Protein AF-A0A3D5ZQ22-F1 (afdb_monomer)

Secondary structure (DSSP, 8-state):
-HHHHHHHHHHHHHHHHHHHHHHHHHHHHHHHHHHHHTTSTTHHHHHHHGGGHHHHHHHHHHHHHIIIIIS----SHHHHHHHHHHHHHHHHHHHHHHHHS--THHHHHHHHHHHHHHHHHHHHHHHHHHHHHHHHTTTTS-------------PPP--------

Nearest PDB structures (foldseek):
  6qwp-assembly1_D  TM=4.011E-01  e=4.550E+00  Escherichia phage T7

Foldseek 3Di:
DVVVVVCCVPLHPLLQVLLVVLLVVLVVVVVVQQVVLVVDPCSPVSVVCSVCSSLVSLLVSLQCCCCPPVVDDDPDPSSVCSSVSSSVVSVVVVVVCCVVDPDCVVVVVVVVVVVVVVVVVVVVVVVVVVVVVVVVVVPPDDDDDDDDPDDDDPDDDDDDDDDDD

Mean predicted aligned error: 18.22 Å

Radius of gyration: 34.06 Å; Cα contacts (8 Å, |Δi|>4): 75; chains: 1; bounding box: 99×49×47 Å

Solvent-accessible surface area (backbone atoms only — not comparable to full-atom values): 9731 Å² total; per-residue (Å²): 109,66,70,58,54,50,43,38,75,74,63,33,64,65,30,55,54,49,11,52,48,25,46,53,53,40,55,61,52,49,52,59,51,54,59,56,30,70,75,43,98,62,39,69,66,58,58,63,54,58,75,50,41,38,54,54,42,17,46,53,50,45,49,48,44,31,46,72,73,71,63,58,78,61,100,45,71,65,51,52,48,48,23,53,51,13,28,52,49,24,52,50,51,52,56,49,48,47,70,78,53,66,63,71,69,64,61,56,59,55,51,52,53,51,54,51,50,52,50,49,52,50,52,51,50,52,51,50,51,56,53,50,54,60,51,60,73,60,72,82,71,82,84,88,81,92,77,86,79,80,82,80,80,87,75,82,90,76,82,87,84,89,83,84,136

Structure (mmCIF, N/CA/C/O backbone):
data_AF-A0A3D5ZQ22-F1
#
_entry.id   AF-A0A3D5ZQ22-F1
#
loop_
_atom_site.group_PDB
_atom_site.id
_atom_site.type_symbol
_atom_site.label_atom_id
_atom_site.label_alt_id
_atom_site.label_comp_id
_atom_site.label_asym_id
_atom_site.label_entity_id
_atom_site.label_seq_id
_atom_site.pdbx_PDB_ins_code
_atom_site.Cartn_x
_atom_site.Cartn_y
_atom_site.Cartn_z
_atom_site.occupancy
_atom_site.B_iso_or_equiv
_atom_site.auth_seq_id
_atom_site.auth_comp_id
_atom_site.auth_asym_id
_atom_site.auth_atom_id
_atom_site.pdbx_PDB_model_num
ATOM 1 N N . MET A 1 1 ? 8.737 -2.652 13.441 1.00 53.75 1 MET A N 1
ATOM 2 C CA . MET A 1 1 ? 7.661 -3.384 14.145 1.00 53.75 1 MET A CA 1
ATOM 3 C C . MET A 1 1 ? 7.000 -2.486 15.178 1.00 53.75 1 MET A C 1
ATOM 5 O O . MET A 1 1 ? 5.786 -2.387 15.156 1.00 53.75 1 MET A O 1
ATOM 9 N N . GLU A 1 2 ? 7.788 -1.767 15.980 1.00 62.94 2 GLU A N 1
ATOM 10 C CA . GLU A 1 2 ? 7.324 -0.802 16.992 1.00 62.94 2 GLU A CA 1
ATOM 11 C C . GLU A 1 2 ? 6.292 0.207 16.462 1.00 62.94 2 GLU A C 1
ATOM 13 O O . GLU A 1 2 ? 5.176 0.218 16.953 1.00 62.94 2 GLU A O 1
ATOM 18 N N . GLN A 1 3 ? 6.572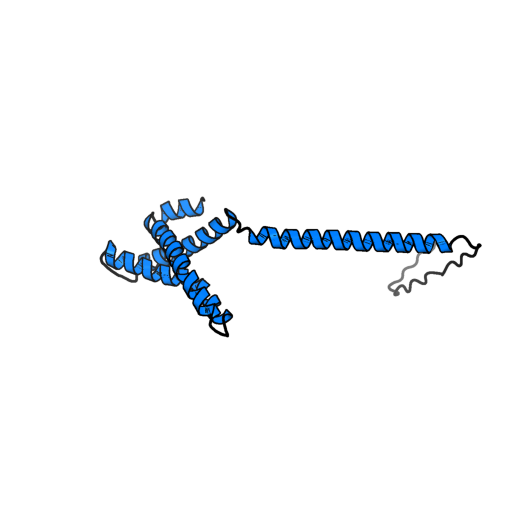 0.906 15.354 1.00 62.97 3 GLN A N 1
ATOM 19 C CA . GLN A 1 3 ? 5.618 1.847 14.732 1.00 62.97 3 GLN A CA 1
ATOM 20 C C . GLN A 1 3 ? 4.285 1.215 14.293 1.00 62.97 3 GLN A C 1
ATOM 22 O O . GLN A 1 3 ? 3.258 1.887 14.250 1.00 62.97 3 GLN A O 1
ATOM 27 N N . ILE A 1 4 ? 4.287 -0.073 13.935 1.00 61.81 4 ILE A N 1
ATOM 28 C CA . ILE A 1 4 ? 3.067 -0.791 13.536 1.00 61.81 4 ILE A CA 1
ATOM 29 C C . ILE A 1 4 ? 2.252 -1.126 14.783 1.00 61.81 4 ILE A C 1
ATOM 31 O O . ILE A 1 4 ? 1.041 -0.947 14.778 1.00 61.81 4 ILE A O 1
ATOM 35 N N . VAL A 1 5 ? 2.919 -1.589 15.844 1.00 61.81 5 VAL A N 1
ATOM 36 C CA . VAL A 1 5 ? 2.289 -1.873 17.140 1.00 61.81 5 VAL A CA 1
ATOM 37 C C . VAL A 1 5 ? 1.717 -0.590 17.736 1.00 61.81 5 VAL A C 1
ATOM 39 O O . VAL A 1 5 ? 0.556 -0.584 18.121 1.00 61.81 5 VAL A O 1
ATOM 42 N N . GLU A 1 6 ? 2.476 0.504 17.694 1.00 66.06 6 GLU A N 1
ATOM 43 C CA . GLU A 1 6 ? 2.057 1.838 18.123 1.00 66.06 6 GLU A CA 1
ATOM 44 C C . GLU A 1 6 ? 0.843 2.326 17.318 1.00 66.06 6 GLU A C 1
ATOM 46 O O . GLU A 1 6 ? -0.166 2.716 17.900 1.00 66.06 6 GLU A O 1
ATOM 51 N N . SER A 1 7 ? 0.863 2.156 15.989 1.00 58.88 7 SER A N 1
ATOM 52 C CA . SER A 1 7 ? -0.281 2.484 15.127 1.00 58.88 7 SER A CA 1
ATOM 53 C C . SER A 1 7 ? -1.528 1.641 15.430 1.00 58.88 7 SER A C 1
ATOM 55 O O . SER A 1 7 ? -2.644 2.147 15.337 1.00 58.88 7 SER A O 1
ATOM 57 N N . ILE A 1 8 ? -1.363 0.365 15.800 1.00 63.41 8 ILE A N 1
ATOM 58 C CA . ILE A 1 8 ? -2.466 -0.516 16.222 1.00 63.41 8 ILE A CA 1
ATOM 59 C C . ILE A 1 8 ? -3.068 -0.030 17.543 1.00 63.41 8 ILE A C 1
ATOM 61 O O . ILE A 1 8 ? -4.291 -0.019 17.681 1.00 63.41 8 ILE A O 1
ATOM 65 N N . THR A 1 9 ? -2.232 0.369 18.503 1.00 62.78 9 THR A N 1
ATOM 66 C CA . THR A 1 9 ? -2.677 0.876 19.810 1.00 62.78 9 THR A CA 1
ATOM 67 C C . THR A 1 9 ? -3.278 2.278 19.744 1.00 62.78 9 THR A C 1
ATOM 69 O O . THR A 1 9 ? -4.198 2.561 20.502 1.00 62.78 9 THR A O 1
ATOM 72 N N . GLU A 1 10 ? -2.801 3.138 18.843 1.00 67.25 10 GLU A N 1
ATOM 73 C CA . GLU A 1 10 ? -3.173 4.558 18.790 1.00 67.25 10 GLU A CA 1
ATOM 74 C C . GLU A 1 10 ? -4.312 4.840 17.792 1.00 67.25 10 GLU A C 1
ATOM 76 O O . GLU A 1 10 ? -5.227 5.601 18.095 1.00 67.25 10 GLU A O 1
ATOM 81 N N . TYR A 1 11 ? -4.314 4.176 16.627 1.00 65.62 11 TYR A N 1
ATOM 82 C CA . TYR A 1 11 ? -5.308 4.377 15.556 1.00 65.62 11 TYR A CA 1
ATOM 83 C C . TYR A 1 11 ? -6.266 3.190 15.370 1.00 65.62 11 TYR A C 1
ATOM 85 O O . TYR A 1 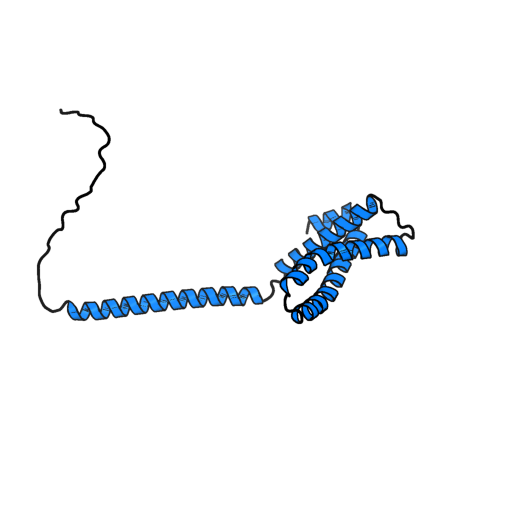11 ? -7.152 3.226 14.511 1.00 65.62 11 TYR A O 1
ATOM 93 N N . GLY A 1 12 ? -6.104 2.129 16.162 1.00 79.06 12 GLY A N 1
ATOM 94 C CA . GLY A 1 12 ? -6.978 0.960 16.172 1.00 79.06 12 GLY A CA 1
ATOM 95 C C . GLY A 1 12 ? -6.744 -0.033 15.027 1.00 79.06 12 GLY A C 1
ATOM 96 O O . GLY A 1 12 ? -6.195 0.278 13.966 1.00 79.06 12 GLY A O 1
ATOM 97 N N . LEU A 1 13 ? -7.233 -1.263 15.228 1.00 83.50 13 LEU A N 1
ATOM 98 C CA . LEU A 1 13 ? -7.119 -2.380 14.277 1.00 83.50 13 LEU A CA 1
ATOM 99 C C . LEU A 1 13 ? -7.694 -2.044 12.887 1.00 83.50 13 LEU A C 1
ATOM 101 O O . LEU A 1 13 ? -7.177 -2.503 11.868 1.00 83.50 13 LEU A O 1
ATOM 105 N N . ASN A 1 14 ? -8.735 -1.208 12.840 1.00 83.44 14 ASN A N 1
ATOM 106 C CA . ASN A 1 14 ? -9.402 -0.796 11.604 1.00 83.44 14 ASN A CA 1
ATOM 107 C C . ASN A 1 14 ? -8.428 -0.133 10.623 1.00 83.44 14 ASN A C 1
ATOM 109 O O . ASN A 1 14 ? -8.446 -0.441 9.433 1.00 83.44 14 ASN A O 1
ATOM 113 N N . THR A 1 15 ? -7.520 0.703 11.129 1.00 85.38 15 THR A N 1
ATOM 114 C CA . THR A 1 15 ? -6.493 1.375 10.323 1.00 85.38 15 THR A CA 1
ATOM 115 C C . THR A 1 15 ? -5.568 0.366 9.646 1.00 85.38 15 T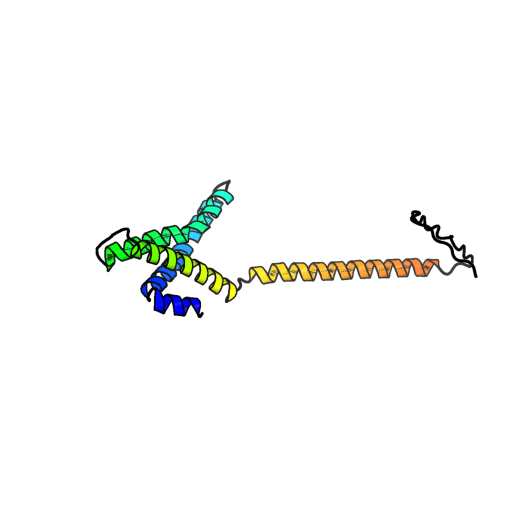HR A C 1
ATOM 117 O O . THR A 1 15 ? -5.240 0.511 8.468 1.00 85.38 15 THR A O 1
ATOM 120 N N . VAL A 1 16 ? -5.191 -0.699 10.357 1.00 85.19 16 VAL A N 1
ATOM 121 C CA . VAL A 1 16 ? -4.323 -1.761 9.828 1.00 85.19 16 VAL A CA 1
ATOM 122 C C . VAL A 1 16 ? -5.036 -2.615 8.790 1.00 85.19 16 VAL A C 1
ATOM 124 O O . VAL A 1 16 ? -4.456 -2.916 7.747 1.00 85.19 16 VAL A O 1
ATOM 127 N N . ILE A 1 17 ? -6.297 -2.972 9.040 1.00 87.19 17 ILE A N 1
ATOM 128 C CA . ILE A 1 17 ? -7.113 -3.731 8.085 1.00 87.19 17 ILE A CA 1
ATOM 129 C C . ILE A 1 17 ? -7.275 -2.930 6.790 1.00 87.19 17 ILE A C 1
ATOM 131 O O . ILE A 1 17 ? -7.031 -3.462 5.707 1.00 87.19 17 ILE A O 1
ATOM 135 N N . ILE A 1 18 ? -7.614 -1.641 6.889 1.00 88.56 18 ILE A N 1
ATOM 136 C CA . ILE A 1 18 ? -7.737 -0.762 5.723 1.00 88.56 18 ILE A CA 1
ATOM 137 C C . ILE A 1 18 ? -6.388 -0.649 5.002 1.00 88.56 18 ILE A C 1
ATOM 139 O O . ILE A 1 18 ? -6.346 -0.833 3.791 1.00 88.56 18 ILE A O 1
ATOM 143 N N . ALA A 1 19 ? -5.275 -0.451 5.714 1.00 88.81 19 ALA A N 1
ATOM 144 C CA . ALA A 1 19 ? -3.939 -0.405 5.112 1.00 88.81 19 ALA A CA 1
ATOM 145 C C . ALA A 1 19 ? -3.582 -1.692 4.344 1.00 88.81 19 ALA A C 1
ATOM 147 O O . ALA A 1 19 ? -3.006 -1.643 3.255 1.00 88.81 19 ALA A O 1
ATOM 148 N N . PHE A 1 20 ? -3.948 -2.857 4.879 1.00 88.44 20 PHE A N 1
ATOM 149 C CA . PHE A 1 20 ? -3.746 -4.133 4.198 1.00 88.44 20 PHE A CA 1
ATOM 150 C C . PHE A 1 20 ? -4.610 -4.250 2.934 1.00 88.44 20 PHE A C 1
ATOM 152 O O . PHE A 1 20 ? -4.116 -4.651 1.877 1.00 88.44 20 PHE A O 1
ATOM 159 N N . LEU A 1 21 ? -5.878 -3.836 3.011 1.00 90.94 21 LEU A N 1
ATOM 160 C CA . LEU A 1 21 ? -6.783 -3.793 1.861 1.00 90.94 21 LEU A CA 1
ATOM 161 C C . LEU A 1 21 ? -6.285 -2.829 0.778 1.00 90.94 21 LEU A C 1
ATOM 163 O O . LEU A 1 21 ? -6.322 -3.184 -0.400 1.00 90.94 21 LEU A O 1
ATOM 167 N N . ILE A 1 22 ? -5.754 -1.660 1.151 1.00 91.31 22 ILE A N 1
ATOM 168 C CA . ILE A 1 22 ? -5.145 -0.710 0.209 1.00 91.31 22 ILE A CA 1
ATOM 169 C C . ILE A 1 22 ? -4.008 -1.392 -0.551 1.00 91.31 22 ILE A C 1
ATOM 171 O O . ILE A 1 22 ? -3.970 -1.310 -1.780 1.00 91.31 22 ILE A O 1
ATOM 175 N N . ASN A 1 23 ? -3.114 -2.103 0.141 1.00 90.00 23 ASN A N 1
ATOM 176 C CA . ASN A 1 23 ? -2.020 -2.828 -0.505 1.00 90.00 23 ASN A CA 1
ATOM 177 C C . ASN A 1 23 ? -2.521 -3.921 -1.455 1.00 90.00 23 ASN A C 1
ATOM 179 O O . ASN A 1 23 ? -2.041 -4.008 -2.587 1.00 90.00 23 ASN A O 1
ATOM 183 N N . ALA A 1 24 ? -3.504 -4.719 -1.032 1.00 89.25 24 ALA A N 1
ATOM 184 C CA . ALA A 1 24 ? -4.077 -5.780 -1.856 1.00 89.25 24 ALA A CA 1
ATOM 185 C C . ALA A 1 24 ? -4.731 -5.221 -3.131 1.00 89.25 24 ALA A C 1
ATOM 187 O O . ALA A 1 24 ? -4.397 -5.638 -4.241 1.00 89.25 24 ALA A O 1
ATOM 188 N N . VAL A 1 25 ? -5.607 -4.222 -2.989 1.00 89.94 25 VAL A N 1
ATOM 189 C CA . VAL A 1 25 ? -6.292 -3.572 -4.116 1.00 89.94 25 VAL A CA 1
ATOM 190 C C . VAL A 1 25 ? -5.279 -2.880 -5.025 1.00 89.94 25 VAL A C 1
ATOM 192 O O . VAL A 1 25 ? -5.312 -3.059 -6.242 1.00 89.94 25 VAL A O 1
ATOM 195 N N . THR A 1 26 ? -4.309 -2.163 -4.456 1.00 88.19 26 THR A N 1
ATOM 196 C CA . THR A 1 26 ? -3.256 -1.513 -5.242 1.00 88.19 26 THR A CA 1
ATOM 197 C C . THR A 1 26 ? -2.465 -2.533 -6.053 1.00 88.19 26 THR A C 1
ATOM 199 O O . THR A 1 26 ? -2.214 -2.296 -7.232 1.00 88.19 26 THR A O 1
ATOM 202 N N . ALA A 1 27 ? -2.088 -3.675 -5.474 1.00 84.19 27 ALA A N 1
ATOM 203 C CA . ALA A 1 27 ? -1.360 -4.720 -6.189 1.00 84.19 27 ALA A CA 1
ATOM 204 C C . ALA A 1 27 ? -2.176 -5.287 -7.362 1.00 84.19 27 ALA A C 1
ATOM 206 O O . ALA A 1 27 ? -1.645 -5.402 -8.470 1.00 84.19 27 ALA A O 1
ATOM 207 N N . ILE A 1 28 ? -3.467 -5.557 -7.142 1.00 87.75 28 ILE A N 1
ATOM 208 C CA . ILE A 1 28 ? -4.385 -6.073 -8.166 1.00 87.75 28 ILE A CA 1
ATOM 209 C C . ILE A 1 28 ? -4.523 -5.083 -9.323 1.00 87.75 28 ILE A C 1
ATOM 211 O O . ILE A 1 28 ? -4.395 -5.488 -10.474 1.00 87.75 28 ILE A O 1
ATOM 215 N N . PHE A 1 29 ? -4.727 -3.792 -9.048 1.00 85.88 29 PHE A N 1
ATOM 216 C CA . PHE A 1 29 ? -4.918 -2.771 -10.086 1.00 85.88 29 PHE A CA 1
ATOM 217 C C . PHE A 1 29 ? -3.611 -2.317 -10.750 1.00 85.88 29 PHE A C 1
ATOM 219 O O . PHE A 1 29 ? -3.606 -1.924 -11.918 1.00 85.88 29 PHE A O 1
ATOM 226 N N . LYS A 1 30 ? -2.470 -2.422 -10.066 1.00 83.81 30 LYS A N 1
ATOM 227 C CA . LYS A 1 30 ? -1.157 -2.058 -10.622 1.00 83.81 30 LYS A CA 1
ATOM 228 C C . LYS A 1 30 ? -0.779 -2.922 -11.827 1.00 83.81 30 LYS A C 1
ATOM 230 O O . LYS A 1 30 ? -0.145 -2.421 -12.754 1.00 83.81 30 LYS A O 1
ATOM 235 N N . ILE A 1 31 ? -1.164 -4.197 -11.836 1.00 81.31 31 ILE A N 1
ATOM 236 C CA . ILE A 1 31 ? -0.872 -5.141 -12.926 1.00 81.31 31 ILE A CA 1
ATOM 237 C C . ILE A 1 31 ? -1.578 -4.755 -14.243 1.00 81.31 31 ILE A C 1
ATOM 239 O O . ILE A 1 31 ? -0.868 -4.526 -15.227 1.00 81.31 31 ILE A O 1
ATOM 243 N N . PRO A 1 32 ? -2.920 -4.617 -14.311 1.00 82.06 32 PRO A N 1
ATOM 244 C CA . PRO A 1 32 ? -3.613 -4.244 -15.539 1.00 82.06 32 PRO A CA 1
ATOM 245 C C . PRO A 1 32 ? -3.206 -2.851 -16.017 1.00 82.06 32 PRO A C 1
ATOM 247 O O . PRO A 1 32 ? -3.001 -2.673 -17.213 1.00 82.06 32 PRO A O 1
ATOM 250 N N . ILE A 1 33 ? -2.980 -1.890 -15.111 1.00 82.75 33 ILE A N 1
ATOM 251 C CA . ILE A 1 33 ? -2.505 -0.549 -15.488 1.00 82.75 33 ILE A CA 1
ATOM 252 C C . ILE A 1 33 ? -1.138 -0.631 -16.173 1.00 82.75 33 ILE A C 1
ATOM 254 O O . ILE A 1 33 ? -0.936 -0.004 -17.209 1.00 82.75 33 ILE A O 1
ATOM 258 N N . LYS A 1 34 ? -0.207 -1.442 -15.655 1.00 77.44 34 LYS A N 1
ATOM 259 C CA . LYS A 1 34 ? 1.094 -1.661 -16.304 1.00 77.44 34 LYS A CA 1
ATOM 260 C C . LYS A 1 34 ? 0.963 -2.346 -17.663 1.00 77.44 34 LYS A C 1
ATOM 262 O O . LYS A 1 34 ? 1.717 -2.015 -18.572 1.00 77.44 34 LYS A O 1
ATOM 267 N N . ILE A 1 35 ? 0.036 -3.292 -17.812 1.00 80.81 35 ILE A N 1
ATOM 268 C CA . ILE A 1 35 ? -0.212 -3.982 -19.087 1.00 80.81 35 ILE A CA 1
ATOM 269 C C . ILE A 1 35 ? -0.805 -3.016 -20.119 1.00 80.81 35 ILE A C 1
ATOM 271 O O . ILE A 1 35 ? -0.352 -3.003 -21.261 1.00 80.81 35 ILE A O 1
ATOM 275 N N . LEU A 1 36 ? -1.776 -2.188 -19.727 1.00 78.19 36 LEU A N 1
ATOM 276 C CA . LEU A 1 36 ? -2.364 -1.167 -20.596 1.00 78.19 36 LEU A CA 1
ATOM 277 C C . LEU A 1 36 ? -1.332 -0.105 -20.977 1.00 78.19 36 LEU A C 1
ATOM 279 O O . LEU A 1 36 ? -1.209 0.222 -22.152 1.00 78.19 36 LEU A O 1
ATOM 283 N N . ALA A 1 37 ? -0.544 0.380 -20.015 1.00 78.19 37 ALA A N 1
ATOM 284 C CA . ALA A 1 37 ? 0.480 1.391 -20.260 1.00 78.19 37 ALA A CA 1
ATOM 285 C C . ALA A 1 37 ? 1.546 0.922 -21.261 1.00 78.19 37 ALA A C 1
ATOM 287 O O . ALA A 1 37 ? 2.060 1.738 -22.014 1.00 78.19 37 ALA A O 1
ATOM 288 N N . LYS A 1 38 ? 1.869 -0.379 -21.303 1.00 77.12 38 LYS A N 1
ATOM 289 C CA . LYS A 1 38 ? 2.806 -0.949 -22.290 1.00 77.12 38 LYS A CA 1
ATOM 290 C C . LYS A 1 38 ? 2.310 -0.866 -23.737 1.00 77.12 38 LYS A C 1
ATOM 292 O O . LYS A 1 38 ? 3.115 -1.031 -24.644 1.00 77.12 38 LYS A O 1
ATOM 297 N N . LYS A 1 39 ? 1.006 -0.671 -23.954 1.00 77.44 39 LYS A N 1
ATOM 298 C CA . LYS A 1 39 ? 0.411 -0.515 -25.289 1.00 77.44 39 LYS A CA 1
ATOM 299 C C . LYS A 1 39 ? 0.364 0.943 -25.757 1.00 77.44 39 LYS A C 1
ATOM 301 O O . LYS A 1 39 ? -0.061 1.185 -26.879 1.00 77.44 39 LYS A O 1
ATOM 306 N N . LEU A 1 40 ? 0.739 1.895 -24.902 1.00 77.94 40 LEU A N 1
ATOM 307 C CA . LEU A 1 40 ? 0.814 3.312 -25.245 1.00 77.94 40 LEU A CA 1
ATOM 308 C C . LEU A 1 40 ? 2.267 3.678 -25.551 1.00 77.94 40 LEU A C 1
ATOM 310 O O . LEU A 1 40 ? 3.171 3.241 -24.840 1.00 77.94 40 LEU A O 1
ATOM 314 N N . ASP A 1 41 ? 2.469 4.549 -26.541 1.00 68.19 41 ASP A N 1
ATOM 315 C CA . ASP A 1 41 ? 3.796 5.071 -26.905 1.00 68.19 41 ASP A CA 1
ATOM 316 C C . ASP A 1 41 ? 4.501 5.777 -25.732 1.00 68.19 41 ASP A C 1
ATOM 318 O O . ASP A 1 41 ? 5.726 5.819 -25.662 1.00 68.19 41 ASP A O 1
ATOM 322 N N . ASP A 1 42 ? 3.727 6.295 -24.772 1.00 71.69 42 ASP A N 1
ATOM 323 C CA . ASP A 1 42 ? 4.204 7.174 -23.702 1.00 71.69 42 ASP 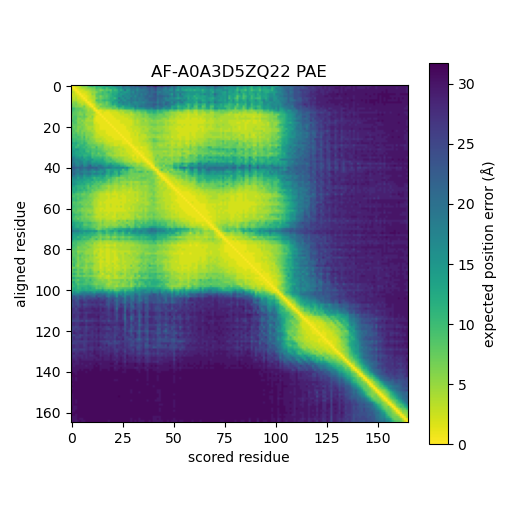A CA 1
ATOM 324 C C . ASP A 1 42 ? 3.978 6.568 -22.294 1.00 71.69 42 ASP A C 1
ATOM 326 O O . ASP A 1 42 ? 3.308 7.123 -21.414 1.00 71.69 42 ASP A O 1
ATOM 330 N N . TYR A 1 43 ? 4.551 5.379 -22.075 1.00 72.50 43 TYR A N 1
ATOM 331 C CA . TYR A 1 43 ? 4.480 4.574 -20.839 1.00 72.50 43 TYR A CA 1
ATOM 332 C C . TYR A 1 43 ? 4.858 5.340 -19.549 1.00 72.50 43 TYR A C 1
ATOM 334 O O . TYR A 1 43 ? 4.318 5.086 -18.462 1.00 72.50 43 TYR A O 1
ATOM 342 N N . THR A 1 44 ? 5.774 6.304 -19.649 1.00 72.69 44 THR A N 1
ATOM 343 C CA . THR A 1 44 ? 6.325 7.063 -18.513 1.00 72.69 44 THR A CA 1
ATOM 344 C C . THR A 1 44 ? 5.277 7.940 -17.826 1.00 72.69 44 THR A C 1
ATOM 346 O O . THR A 1 44 ? 5.288 8.088 -16.602 1.00 72.69 44 THR A O 1
ATOM 349 N N . LYS A 1 45 ? 4.325 8.498 -18.586 1.00 73.44 45 LYS A N 1
ATOM 350 C CA . LYS A 1 45 ? 3.279 9.370 -18.031 1.00 73.44 45 LYS A CA 1
ATOM 351 C C . LYS A 1 45 ? 2.322 8.591 -17.134 1.00 73.44 45 LYS A C 1
ATOM 353 O O . LYS A 1 45 ? 2.029 9.031 -16.029 1.00 73.44 45 LYS A O 1
ATOM 358 N N . VAL A 1 46 ? 1.892 7.408 -17.570 1.00 72.38 46 VAL A N 1
ATOM 359 C CA . VAL A 1 46 ? 0.920 6.576 -16.839 1.00 72.38 46 VAL A CA 1
ATOM 360 C C . VAL A 1 46 ? 1.538 5.966 -15.582 1.00 72.38 46 VAL A C 1
ATOM 362 O O . VAL A 1 46 ? 0.915 5.931 -14.523 1.00 72.38 46 VAL A O 1
ATOM 365 N N . THR A 1 47 ? 2.792 5.524 -15.666 1.00 73.62 47 THR A N 1
ATOM 366 C CA . THR A 1 47 ? 3.477 4.891 -14.533 1.00 73.62 47 THR A CA 1
ATOM 367 C C . THR A 1 47 ? 3.783 5.838 -13.381 1.00 73.62 47 THR A C 1
ATOM 369 O O . THR A 1 47 ? 3.765 5.396 -12.233 1.00 73.62 47 THR A O 1
ATOM 372 N N . ARG A 1 48 ? 3.967 7.138 -13.642 1.00 78.06 48 ARG A N 1
ATOM 373 C CA . ARG A 1 48 ? 4.104 8.152 -12.584 1.00 78.06 48 ARG A CA 1
ATOM 374 C C . ARG A 1 48 ? 2.863 8.218 -11.686 1.00 78.06 48 ARG A C 1
ATOM 376 O O . ARG A 1 48 ? 2.999 8.366 -10.475 1.00 78.06 48 ARG A O 1
ATOM 383 N N . PHE A 1 49 ? 1.665 8.047 -12.247 1.00 79.75 49 PHE A N 1
ATOM 384 C CA . PHE A 1 49 ? 0.418 8.099 -11.475 1.00 79.75 49 PHE A CA 1
ATOM 385 C C . PHE A 1 49 ? 0.160 6.846 -10.627 1.00 79.75 49 PHE A C 1
ATOM 387 O O . PHE A 1 49 ? -0.601 6.908 -9.665 1.00 79.75 49 PHE A O 1
ATOM 394 N N . ILE A 1 50 ? 0.848 5.731 -10.902 1.00 80.88 50 ILE A N 1
ATOM 395 C CA . ILE A 1 50 ? 0.742 4.496 -10.104 1.00 80.88 50 ILE A CA 1
ATOM 396 C C . ILE A 1 50 ? 1.166 4.727 -8.645 1.00 80.88 50 ILE A C 1
ATOM 398 O O . ILE A 1 50 ? 0.685 4.037 -7.753 1.00 80.88 50 ILE A O 1
ATOM 402 N N . VAL A 1 51 ? 2.036 5.701 -8.375 1.00 80.12 51 VAL A N 1
ATOM 403 C CA . VAL A 1 51 ? 2.479 6.018 -7.007 1.00 80.12 51 VAL A CA 1
ATOM 404 C C . VAL A 1 51 ? 1.350 6.636 -6.168 1.00 80.12 51 VAL A C 1
ATOM 406 O O . VAL A 1 51 ? 1.347 6.488 -4.951 1.00 80.12 51 VAL A O 1
ATOM 409 N N . PHE A 1 52 ? 0.350 7.257 -6.803 1.00 85.62 52 PHE A N 1
ATOM 410 C CA . PHE A 1 52 ? -0.799 7.866 -6.121 1.00 85.62 52 PHE A CA 1
ATOM 411 C C . PHE A 1 52 ? -1.971 6.899 -5.900 1.00 85.62 52 PHE A C 1
ATOM 413 O O . PHE A 1 52 ? -2.904 7.226 -5.167 1.00 85.62 52 PHE A O 1
ATOM 420 N N . LEU A 1 53 ? -1.930 5.702 -6.497 1.00 87.12 53 LEU A N 1
ATOM 421 C CA . LEU A 1 53 ? -2.985 4.693 -6.354 1.00 87.12 53 LEU A CA 1
ATOM 422 C C . LEU A 1 53 ? -3.302 4.337 -4.891 1.00 87.12 53 LEU A C 1
ATOM 424 O O . LEU A 1 53 ? -4.484 4.320 -4.562 1.00 87.12 53 LEU A O 1
ATOM 428 N N . PRO A 1 54 ? -2.312 4.093 -4.005 1.00 88.56 54 PRO A N 1
ATOM 429 C CA . PRO A 1 54 ? -2.584 3.789 -2.602 1.00 88.56 54 PRO A CA 1
ATOM 430 C C . PRO A 1 54 ? -3.393 4.881 -1.903 1.00 88.56 54 PRO A C 1
ATOM 432 O O . PRO A 1 54 ? -4.303 4.576 -1.144 1.00 88.56 54 PRO A O 1
ATOM 435 N N . ILE A 1 55 ? -3.107 6.151 -2.199 1.00 90.69 55 ILE A N 1
ATOM 436 C CA . ILE A 1 55 ? -3.798 7.298 -1.599 1.00 90.69 55 ILE A CA 1
ATOM 437 C C . ILE A 1 55 ? -5.249 7.353 -2.091 1.00 90.69 55 ILE A C 1
ATOM 439 O O . ILE A 1 55 ? -6.169 7.535 -1.295 1.00 90.69 55 ILE A O 1
ATOM 443 N N . MET A 1 56 ? -5.470 7.145 -3.392 1.00 91.19 56 MET A N 1
ATOM 444 C CA . MET A 1 56 ? -6.818 7.097 -3.970 1.00 91.19 56 MET A CA 1
ATOM 445 C C . MET A 1 56 ? -7.629 5.903 -3.472 1.00 91.19 56 MET A C 1
ATOM 447 O O . MET A 1 56 ? -8.783 6.065 -3.081 1.00 91.19 56 MET A O 1
ATOM 451 N N . PHE A 1 57 ? -7.038 4.710 -3.433 1.00 91.88 57 PHE A N 1
ATOM 452 C CA . PHE A 1 57 ? -7.711 3.535 -2.892 1.00 91.88 57 PHE A CA 1
ATOM 453 C C . PHE A 1 57 ? -7.941 3.641 -1.393 1.00 91.88 57 PHE A C 1
ATOM 455 O O . PHE A 1 57 ? -8.991 3.206 -0.936 1.00 91.88 57 PHE A O 1
ATOM 462 N N . GLY A 1 58 ? -7.032 4.269 -0.648 1.00 91.81 58 GLY A N 1
ATOM 463 C CA . GLY A 1 58 ? -7.250 4.596 0.754 1.00 91.81 58 GLY A CA 1
ATOM 464 C C . GLY A 1 58 ? -8.483 5.461 0.938 1.00 91.81 58 GLY A C 1
ATOM 465 O O . GLY A 1 58 ? -9.319 5.140 1.770 1.00 91.81 58 GLY A O 1
ATOM 466 N N . PHE A 1 59 ? -8.667 6.483 0.101 1.00 92.69 59 PHE A N 1
ATOM 467 C CA . PHE A 1 59 ? -9.845 7.342 0.188 1.00 92.69 59 PHE A CA 1
ATOM 468 C C . PHE A 1 59 ? -11.125 6.540 -0.054 1.00 92.69 59 PHE A C 1
ATOM 470 O O . PHE A 1 59 ? -12.072 6.617 0.723 1.00 92.69 59 PHE A O 1
ATOM 477 N N . ILE A 1 60 ? -11.138 5.737 -1.123 1.00 92.38 60 ILE A N 1
ATOM 478 C CA . ILE A 1 60 ? -12.293 4.920 -1.512 1.00 92.38 60 ILE A CA 1
ATOM 479 C C . ILE A 1 60 ? -12.615 3.880 -0.433 1.00 92.38 60 ILE A C 1
ATOM 481 O O . ILE A 1 60 ? -13.781 3.698 -0.093 1.00 92.38 60 ILE A O 1
ATOM 485 N N . LEU A 1 61 ? -11.607 3.204 0.119 1.00 91.94 61 LEU A N 1
ATOM 486 C CA . LEU A 1 61 ? -11.785 2.193 1.160 1.00 91.94 61 LEU A CA 1
ATOM 487 C C . LEU A 1 61 ? -12.261 2.812 2.473 1.00 91.94 61 LEU A C 1
ATOM 489 O O . LEU A 1 61 ? -13.192 2.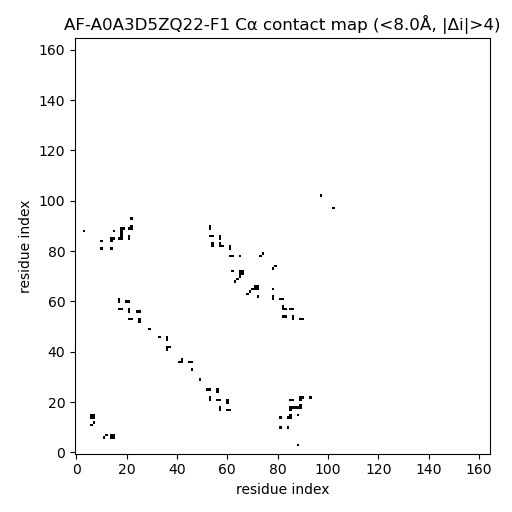277 3.067 1.00 91.94 61 LEU A O 1
ATOM 493 N N . THR A 1 62 ? -11.702 3.948 2.892 1.00 90.94 62 THR A N 1
ATOM 494 C CA . THR A 1 62 ? -12.169 4.673 4.082 1.00 90.94 62 THR A CA 1
ATOM 495 C C . THR A 1 62 ? -13.592 5.191 3.886 1.00 90.94 62 THR A C 1
ATOM 497 O O . THR A 1 62 ? -14.424 5.054 4.777 1.00 90.94 62 THR A O 1
ATOM 500 N N . PHE A 1 63 ? -13.919 5.702 2.697 1.00 91.06 63 PHE A N 1
ATOM 501 C CA . PHE A 1 63 ? -15.281 6.110 2.350 1.00 91.06 63 PHE A CA 1
ATOM 502 C C . PHE A 1 63 ? -16.264 4.939 2.415 1.00 91.06 63 PHE A C 1
ATOM 504 O O . PHE A 1 63 ? -17.330 5.055 3.017 1.00 91.06 63 PHE A O 1
ATOM 511 N N . CYS A 1 64 ? -15.909 3.796 1.826 1.00 90.56 64 CYS A N 1
ATOM 512 C CA . CYS A 1 64 ? -16.714 2.583 1.911 1.00 90.56 64 CYS A CA 1
ATOM 513 C C . CYS A 1 64 ? -16.857 2.107 3.360 1.00 90.56 64 CYS A C 1
ATOM 515 O O . CYS A 1 64 ? -17.947 1.714 3.762 1.00 90.56 64 CYS A O 1
ATOM 517 N N . TYR A 1 65 ? -15.790 2.169 4.150 1.00 88.56 65 TYR A N 1
ATOM 518 C CA . TYR A 1 65 ? -15.825 1.805 5.558 1.00 88.56 65 TYR A CA 1
ATOM 519 C C . TYR A 1 65 ? -16.807 2.687 6.342 1.00 88.56 65 TYR A C 1
ATOM 521 O O . TYR A 1 65 ? -17.727 2.161 6.964 1.00 88.56 65 TYR A O 1
ATOM 529 N N . GLU A 1 66 ? -16.711 4.014 6.252 1.00 87.56 66 GLU A N 1
ATOM 530 C CA . GLU A 1 66 ? -17.647 4.893 6.965 1.00 87.56 66 GLU A CA 1
ATOM 531 C C . GLU A 1 66 ? -19.086 4.748 6.469 1.00 87.56 66 GLU A C 1
ATOM 533 O O . GLU A 1 66 ? -20.022 4.662 7.264 1.00 87.56 66 GLU A O 1
ATOM 538 N N . LYS A 1 67 ? -19.281 4.658 5.152 1.00 88.50 67 LYS A N 1
ATOM 539 C CA . LYS A 1 67 ? -20.619 4.580 4.568 1.00 88.50 67 LYS A CA 1
ATOM 540 C C . LYS A 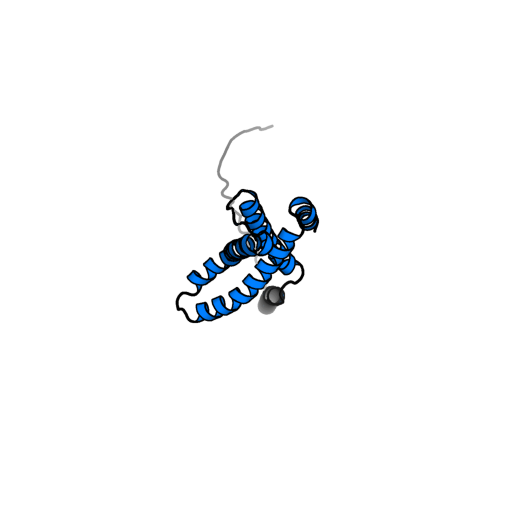1 67 ? -21.321 3.251 4.851 1.00 88.50 67 LYS A C 1
ATOM 542 O O . LYS A 1 67 ? -22.523 3.263 5.097 1.00 88.50 67 LYS A O 1
ATOM 547 N N . TYR A 1 68 ? -20.610 2.124 4.784 1.00 88.06 68 TYR A N 1
ATOM 548 C CA . TYR A 1 68 ? -21.216 0.792 4.897 1.00 88.06 68 TYR A CA 1
ATOM 549 C C . TYR A 1 68 ? -21.090 0.159 6.287 1.00 88.06 68 TYR A C 1
ATOM 551 O O . TYR A 1 68 ? -21.939 -0.658 6.629 1.00 88.06 68 TYR A O 1
ATOM 559 N N . ILE A 1 69 ? -20.071 0.507 7.083 1.00 84.31 69 ILE A N 1
ATOM 560 C CA . ILE A 1 69 ? -19.878 -0.054 8.432 1.00 84.31 69 ILE A CA 1
ATOM 561 C C . ILE A 1 69 ? -20.428 0.884 9.507 1.00 84.31 69 ILE A C 1
ATOM 563 O O . ILE A 1 69 ? -21.178 0.441 10.370 1.00 84.31 69 ILE A O 1
ATOM 567 N N . ILE A 1 70 ? -20.078 2.174 9.458 1.00 81.50 70 ILE A N 1
ATOM 568 C CA . ILE A 1 70 ? -20.543 3.161 10.451 1.00 81.50 70 ILE A CA 1
ATOM 569 C C . ILE A 1 70 ? -21.950 3.668 10.098 1.00 81.50 70 ILE A C 1
ATOM 571 O O . ILE A 1 70 ? -22.742 3.991 10.980 1.00 81.50 70 ILE A O 1
ATOM 575 N N . GLY A 1 71 ? -22.282 3.714 8.805 1.00 80.56 71 GLY A N 1
ATOM 576 C CA . GLY A 1 71 ? -23.594 4.135 8.308 1.00 80.56 71 GLY A CA 1
ATOM 577 C C . GLY A 1 71 ? -23.777 5.652 8.237 1.00 80.56 71 GLY A C 1
ATOM 578 O O . GLY A 1 71 ? -24.854 6.119 7.874 1.00 80.56 71 GLY A O 1
ATOM 579 N N . ASN A 1 72 ? -22.738 6.431 8.549 1.00 79.25 72 ASN A N 1
ATOM 580 C CA . ASN A 1 72 ? -22.767 7.883 8.472 1.00 79.25 72 ASN A CA 1
ATOM 581 C C . ASN A 1 72 ? -21.459 8.376 7.856 1.00 79.25 72 ASN A C 1
ATOM 583 O O . ASN A 1 72 ? -20.392 8.166 8.425 1.00 79.25 72 ASN A O 1
ATOM 587 N N . PHE A 1 73 ? -21.542 9.000 6.681 1.00 83.50 73 PHE A N 1
ATOM 588 C CA . PHE A 1 73 ? -20.378 9.602 6.042 1.00 83.50 73 PHE A CA 1
ATOM 589 C C . PHE A 1 73 ? -20.301 11.070 6.439 1.00 83.50 73 PHE A C 1
ATOM 591 O O . PHE A 1 73 ? -21.140 11.874 6.024 1.00 83.50 73 PHE A O 1
ATOM 598 N N . ILE A 1 74 ? -19.277 11.420 7.211 1.00 85.50 74 ILE A N 1
ATOM 599 C CA . ILE A 1 74 ? -18.973 12.807 7.540 1.00 85.50 74 ILE A CA 1
ATOM 600 C C . ILE A 1 74 ? -17.506 13.025 7.220 1.00 85.50 74 ILE A C 1
ATOM 602 O O . ILE A 1 74 ? -16.631 12.426 7.832 1.00 85.50 74 ILE A O 1
ATOM 606 N N . PHE A 1 75 ? -17.227 13.936 6.290 1.00 87.25 75 PHE A N 1
ATOM 607 C CA . PHE A 1 75 ? -15.857 14.336 5.993 1.00 87.25 75 PHE A CA 1
ATOM 608 C C . PHE A 1 75 ? -15.297 15.184 7.147 1.00 87.25 75 PHE A C 1
ATOM 610 O O . PHE A 1 75 ? -15.326 16.415 7.119 1.00 87.25 75 PHE A O 1
ATOM 617 N N . ASN A 1 76 ? -14.857 14.511 8.206 1.00 89.88 76 ASN A N 1
ATOM 618 C CA . ASN A 1 76 ? -14.373 15.096 9.448 1.00 89.88 76 ASN A CA 1
ATOM 619 C C . ASN A 1 76 ? -12.881 14.776 9.664 1.00 89.88 76 ASN A C 1
ATOM 621 O O . ASN A 1 76 ? -12.202 14.179 8.826 1.00 89.88 76 ASN A O 1
ATOM 625 N N . ARG A 1 77 ? -12.354 15.195 10.819 1.00 89.44 77 ARG A N 1
ATOM 626 C CA . ARG A 1 77 ? -10.970 14.901 11.211 1.00 89.44 77 ARG A CA 1
ATOM 627 C C . ARG A 1 77 ? -10.713 13.396 11.321 1.00 89.44 77 ARG A C 1
ATOM 629 O O . ARG A 1 77 ? -9.639 12.961 10.935 1.00 89.44 77 ARG A O 1
ATOM 636 N N . GLU A 1 78 ? -11.661 12.621 11.838 1.00 87.06 78 GLU A N 1
ATOM 637 C CA . GLU A 1 78 ? -11.508 11.174 12.031 1.00 87.06 78 GLU A CA 1
ATOM 638 C C . GLU A 1 78 ? -11.371 10.445 10.692 1.00 87.06 78 GLU A C 1
ATOM 640 O O . GLU A 1 78 ? -10.425 9.675 10.526 1.00 87.06 78 GLU A O 1
ATOM 645 N N . PHE A 1 79 ? -12.210 10.785 9.708 1.00 89.50 79 PHE A N 1
ATOM 646 C CA . PHE A 1 79 ? -12.117 10.301 8.333 1.00 89.50 79 PHE A CA 1
ATOM 647 C C . PHE A 1 79 ? -10.738 10.585 7.739 1.00 89.50 79 PHE A C 1
ATOM 649 O O . PHE A 1 79 ? -10.072 9.686 7.225 1.00 89.50 79 PHE A O 1
ATOM 656 N N . VAL A 1 80 ? -10.291 11.846 7.805 1.00 91.00 80 VAL A N 1
ATOM 657 C CA . VAL A 1 80 ? -9.015 12.267 7.209 1.00 91.00 80 VAL A CA 1
ATOM 658 C C . VAL A 1 80 ? -7.842 11.585 7.908 1.00 91.00 80 VAL A C 1
ATOM 660 O O . VAL A 1 80 ? -6.928 11.119 7.230 1.00 91.00 80 VAL A O 1
ATOM 663 N N . THR A 1 81 ? -7.880 11.475 9.237 1.00 90.44 81 THR A N 1
ATOM 664 C CA . THR A 1 81 ? -6.871 10.743 10.007 1.00 90.44 81 THR A CA 1
ATOM 665 C C . THR A 1 81 ? -6.839 9.285 9.574 1.00 90.44 81 THR A C 1
ATOM 667 O O . THR A 1 81 ? -5.787 8.830 9.147 1.00 90.44 81 THR A O 1
ATOM 670 N N . LEU A 1 82 ? -7.972 8.577 9.587 1.00 89.38 82 LEU A N 1
ATOM 671 C CA . LEU A 1 82 ? -8.060 7.166 9.207 1.00 89.38 82 LEU A CA 1
ATOM 672 C C . LEU A 1 82 ? -7.586 6.931 7.769 1.00 89.38 82 LEU A C 1
ATOM 674 O O . LEU A 1 82 ? -6.850 5.983 7.496 1.00 89.38 82 LEU A O 1
ATOM 678 N N . TRP A 1 83 ? -7.976 7.800 6.839 1.00 92.88 83 TRP A N 1
ATOM 679 C CA . TRP A 1 83 ? -7.541 7.742 5.449 1.00 92.88 83 TRP A CA 1
ATOM 680 C C . TRP A 1 83 ? -6.026 7.929 5.305 1.00 92.88 83 TRP A C 1
ATOM 682 O O . TRP A 1 83 ? -5.362 7.106 4.668 1.00 92.88 83 TRP A O 1
ATOM 692 N N . LEU A 1 84 ? -5.457 8.986 5.884 1.00 91.50 84 LEU A N 1
ATOM 693 C CA . LEU A 1 84 ? -4.040 9.301 5.709 1.00 91.50 84 LEU A CA 1
ATOM 694 C C . LEU A 1 84 ? -3.132 8.340 6.480 1.00 91.50 84 LEU A C 1
ATOM 696 O O . LEU A 1 84 ? -2.087 7.951 5.952 1.00 91.50 84 LEU A O 1
ATOM 700 N N . THR A 1 85 ? -3.519 7.913 7.683 1.00 89.56 85 THR A N 1
ATOM 701 C CA . THR A 1 85 ? -2.736 6.958 8.480 1.00 89.56 85 THR A CA 1
ATOM 702 C C . THR A 1 85 ? -2.744 5.581 7.837 1.00 89.56 85 THR A C 1
ATOM 704 O O . THR A 1 85 ? -1.676 4.999 7.665 1.00 89.56 85 THR A O 1
ATOM 707 N N . SER A 1 86 ? -3.899 5.088 7.376 1.00 89.44 86 SER A N 1
ATOM 708 C CA . SER A 1 86 ? -3.973 3.805 6.665 1.00 89.44 86 SER A CA 1
ATOM 709 C C . SER A 1 86 ? -3.211 3.835 5.336 1.00 89.44 86 SER A C 1
ATOM 711 O O . SER A 1 86 ? -2.475 2.896 5.029 1.00 89.44 86 SER A O 1
ATOM 713 N N . SER A 1 87 ? -3.300 4.931 4.576 1.00 90.38 87 SER A N 1
ATOM 714 C CA . SER A 1 87 ? -2.545 5.099 3.325 1.00 90.38 87 SER A CA 1
ATOM 715 C C . SER A 1 87 ? -1.035 5.142 3.571 1.00 90.38 87 SER A C 1
ATOM 717 O O . SER A 1 87 ? -0.271 4.501 2.849 1.00 90.38 87 SER A O 1
ATOM 719 N N . SER A 1 88 ? -0.592 5.850 4.613 1.00 89.56 88 SER A N 1
ATOM 720 C CA . SER A 1 88 ? 0.826 5.921 4.989 1.00 89.56 88 SER A CA 1
ATOM 721 C C . SER A 1 88 ? 1.337 4.566 5.474 1.00 89.56 88 SER A C 1
ATOM 723 O O . SER A 1 88 ? 2.383 4.098 5.026 1.00 89.56 88 SER A O 1
ATOM 725 N N . LEU A 1 89 ? 0.560 3.883 6.319 1.00 88.25 89 LEU A N 1
ATOM 726 C CA . LEU A 1 89 ? 0.881 2.552 6.825 1.00 88.25 89 LEU A CA 1
ATOM 727 C C . LEU A 1 89 ? 0.953 1.516 5.693 1.00 88.25 89 LEU A C 1
ATOM 729 O O . LEU A 1 89 ? 1.836 0.660 5.699 1.00 88.25 89 LEU A O 1
ATOM 733 N N . SER A 1 90 ? 0.091 1.631 4.679 1.00 89.06 90 SER A N 1
ATOM 734 C CA . SER A 1 90 ? 0.133 0.799 3.472 1.00 89.06 90 SER A CA 1
ATOM 735 C C . SER A 1 90 ? 1.483 0.915 2.755 1.00 89.06 90 SER A C 1
ATOM 737 O O . SER A 1 90 ? 2.084 -0.112 2.428 1.00 89.06 90 SER A O 1
ATOM 739 N N . LEU A 1 91 ? 1.994 2.135 2.550 1.00 86.88 91 LEU A N 1
ATOM 740 C CA . LEU A 1 91 ? 3.316 2.354 1.947 1.00 86.88 91 LEU A CA 1
ATOM 741 C C . LEU A 1 91 ? 4.436 1.771 2.813 1.00 86.88 91 LEU A C 1
ATOM 743 O O . LEU A 1 91 ? 5.340 1.115 2.292 1.00 86.88 91 LEU A O 1
ATOM 747 N N . THR A 1 92 ? 4.362 1.964 4.129 1.00 86.88 92 THR A N 1
ATOM 748 C CA . THR A 1 92 ? 5.341 1.414 5.071 1.00 86.88 92 THR A CA 1
ATOM 749 C C . THR A 1 92 ? 5.369 -0.112 5.012 1.00 86.88 92 THR A C 1
ATOM 751 O O . THR A 1 92 ? 6.446 -0.702 4.956 1.00 86.88 92 THR A O 1
ATOM 754 N N . PHE A 1 93 ? 4.211 -0.774 4.943 1.00 84.50 93 PHE A N 1
ATOM 755 C CA . PHE A 1 93 ? 4.138 -2.224 4.754 1.00 84.50 93 PHE A CA 1
ATOM 756 C C . PHE A 1 93 ? 4.768 -2.681 3.444 1.00 84.50 93 PHE A C 1
ATOM 758 O O . PHE A 1 93 ? 5.481 -3.681 3.445 1.00 84.50 93 PHE A O 1
ATOM 765 N N . TYR A 1 94 ? 4.557 -1.950 2.348 1.00 82.06 94 TYR A N 1
ATOM 766 C CA . TYR A 1 94 ? 5.205 -2.267 1.079 1.00 82.06 94 TYR A CA 1
ATOM 767 C C . TYR A 1 94 ? 6.736 -2.190 1.196 1.00 82.06 94 TYR A C 1
ATOM 769 O O . TYR A 1 94 ? 7.428 -3.127 0.806 1.00 82.06 94 TYR A O 1
ATOM 777 N N . ALA A 1 95 ? 7.265 -1.122 1.798 1.00 83.38 95 ALA A N 1
ATOM 778 C CA . ALA A 1 95 ? 8.706 -0.949 1.990 1.00 83.38 95 ALA A CA 1
ATOM 779 C C . ALA A 1 95 ? 9.311 -2.008 2.929 1.00 83.38 95 ALA A C 1
ATOM 781 O O . ALA A 1 95 ? 10.418 -2.497 2.698 1.00 83.38 95 ALA A O 1
ATOM 782 N N . ILE A 1 96 ? 8.584 -2.389 3.983 1.00 82.94 96 ILE A N 1
ATOM 783 C CA . ILE A 1 96 ? 8.990 -3.471 4.886 1.00 82.94 96 ILE A CA 1
ATOM 784 C C . ILE A 1 96 ? 9.001 -4.805 4.139 1.00 82.94 96 ILE A C 1
ATOM 786 O O . ILE A 1 96 ? 9.970 -5.549 4.253 1.00 82.94 96 ILE A O 1
ATOM 790 N N . TYR A 1 97 ? 7.964 -5.098 3.354 1.00 80.81 97 TYR A N 1
ATOM 791 C CA . TYR A 1 97 ? 7.897 -6.317 2.555 1.00 80.81 97 TYR A CA 1
ATOM 792 C C . TYR A 1 97 ? 9.067 -6.412 1.570 1.00 80.81 97 TYR A C 1
ATOM 794 O O . TYR A 1 97 ? 9.719 -7.449 1.496 1.00 80.81 97 TYR A O 1
ATOM 802 N N . GLU A 1 98 ? 9.385 -5.321 0.872 1.00 76.94 98 GLU A N 1
ATOM 803 C CA . GLU A 1 98 ? 10.509 -5.262 -0.066 1.00 76.94 98 GLU A CA 1
ATOM 804 C C . GLU A 1 98 ? 11.862 -5.501 0.622 1.00 76.94 98 GLU A C 1
ATOM 806 O O . GLU A 1 98 ? 12.708 -6.210 0.080 1.00 76.94 98 GLU A O 1
ATOM 811 N N . LYS A 1 99 ? 12.051 -4.983 1.843 1.00 79.00 99 LYS A N 1
ATOM 812 C CA . LYS A 1 99 ? 13.262 -5.243 2.637 1.00 79.00 99 LYS A CA 1
ATOM 813 C C . LYS A 1 99 ? 13.350 -6.669 3.181 1.00 79.00 99 LYS A C 1
ATOM 815 O O . LYS A 1 99 ? 14.452 -7.193 3.294 1.00 79.00 99 LYS A O 1
ATOM 820 N N . LEU A 1 100 ? 12.227 -7.280 3.558 1.00 79.69 100 LEU A N 1
ATOM 821 C CA . LEU A 1 100 ? 12.202 -8.639 4.113 1.00 79.69 100 LEU A CA 1
ATOM 822 C C . LEU A 1 100 ? 12.297 -9.719 3.029 1.00 79.69 100 LEU A C 1
ATOM 824 O O . LEU A 1 100 ? 12.828 -10.797 3.284 1.00 79.69 100 LEU A O 1
ATOM 828 N N . PHE A 1 101 ? 11.810 -9.426 1.823 1.00 76.25 101 PHE A N 1
ATOM 829 C CA . PHE A 1 101 ? 11.804 -10.338 0.684 1.00 76.25 101 PHE A CA 1
ATOM 830 C C . PHE A 1 101 ? 12.387 -9.638 -0.549 1.00 76.25 101 PHE A C 1
ATOM 832 O O . PHE A 1 101 ? 11.637 -9.287 -1.468 1.00 76.25 101 PHE A O 1
ATOM 839 N N . PRO A 1 102 ? 13.717 -9.426 -0.596 1.00 66.44 102 PRO A N 1
ATOM 840 C CA . PRO A 1 102 ? 14.352 -8.808 -1.749 1.00 66.44 102 PRO A CA 1
ATOM 841 C C . PRO A 1 102 ? 14.041 -9.627 -3.006 1.00 66.44 102 PRO A C 1
ATOM 843 O O . PRO A 1 102 ? 14.277 -10.837 -3.073 1.00 66.44 102 PRO A O 1
ATOM 846 N N . ALA A 1 103 ? 13.467 -8.972 -4.016 1.00 60.78 103 ALA A N 1
ATOM 847 C CA . ALA A 1 103 ? 13.200 -9.617 -5.291 1.00 60.78 103 ALA A CA 1
ATOM 848 C C . ALA A 1 103 ? 14.536 -10.001 -5.945 1.00 60.78 103 ALA A C 1
ATOM 850 O O . ALA A 1 103 ? 15.422 -9.160 -6.089 1.00 60.78 103 ALA A O 1
ATOM 851 N N . LYS A 1 104 ? 14.657 -11.257 -6.395 1.00 56.56 104 LYS A N 1
ATOM 852 C CA . LYS A 1 104 ? 15.891 -11.852 -6.952 1.00 56.56 104 LYS A CA 1
ATOM 853 C C . LYS A 1 104 ? 16.602 -11.032 -8.044 1.00 56.56 104 LYS A C 1
ATOM 855 O O . LYS A 1 104 ? 17.778 -11.257 -8.276 1.00 56.56 104 LYS A O 1
ATOM 860 N N . LYS A 1 105 ? 15.930 -10.060 -8.673 1.00 53.88 105 LYS A N 1
ATOM 861 C CA . LYS A 1 105 ? 16.521 -9.163 -9.680 1.00 53.88 105 LYS A CA 1
ATOM 862 C C . LYS A 1 105 ? 17.714 -8.343 -9.180 1.00 53.88 105 LYS A C 1
ATOM 864 O O . LYS A 1 105 ? 18.594 -8.060 -9.977 1.00 53.88 105 LYS A O 1
ATOM 869 N N . ALA A 1 106 ? 17.750 -7.967 -7.900 1.00 51.81 106 ALA A N 1
ATOM 870 C CA . ALA A 1 106 ? 18.859 -7.170 -7.369 1.00 51.81 106 ALA A CA 1
ATOM 871 C C . ALA A 1 106 ? 20.164 -7.977 -7.233 1.00 51.81 106 ALA A C 1
ATOM 873 O O . ALA A 1 106 ? 21.242 -7.410 -7.338 1.00 51.81 106 ALA A O 1
ATOM 874 N N . LEU A 1 107 ? 20.069 -9.300 -7.057 1.00 50.56 107 LEU A N 1
ATOM 875 C CA . LEU A 1 107 ? 21.241 -10.166 -6.906 1.00 50.56 107 LEU A CA 1
ATOM 876 C C . LEU A 1 107 ? 21.944 -10.434 -8.247 1.00 50.56 107 LEU A C 1
ATOM 878 O O . LEU A 1 107 ? 23.160 -10.605 -8.272 1.00 50.56 107 LEU A O 1
ATOM 882 N N . ASP A 1 108 ? 21.202 -10.438 -9.359 1.00 49.78 108 ASP A N 1
ATOM 883 C CA . ASP A 1 108 ? 21.754 -10.720 -10.692 1.00 49.78 108 ASP A CA 1
ATOM 884 C C . ASP A 1 108 ? 22.482 -9.506 -11.308 1.00 49.78 108 ASP A C 1
ATOM 886 O O . ASP A 1 108 ? 23.469 -9.679 -12.012 1.00 49.78 108 ASP A O 1
ATOM 890 N N . GLU A 1 109 ? 22.051 -8.263 -11.053 1.00 51.62 109 GLU A N 1
ATOM 891 C CA . GLU A 1 109 ? 22.727 -7.071 -11.608 1.00 51.62 109 GLU A CA 1
ATOM 892 C C . GLU A 1 109 ? 24.023 -6.714 -10.855 1.00 51.62 109 GLU A C 1
ATOM 894 O O . GLU A 1 109 ? 25.005 -6.295 -11.474 1.00 51.62 109 GLU A O 1
ATOM 899 N N . GLU A 1 110 ? 24.058 -6.926 -9.536 1.00 53.56 110 GLU A N 1
ATOM 900 C CA . GLU A 1 110 ? 25.246 -6.682 -8.707 1.00 53.56 110 GLU A CA 1
ATOM 901 C C . GLU A 1 110 ? 26.336 -7.739 -8.965 1.00 53.56 110 GLU A C 1
ATOM 903 O O . GLU A 1 110 ? 27.495 -7.390 -9.200 1.00 53.56 110 GLU A O 1
ATOM 908 N N . SER A 1 111 ? 25.956 -9.018 -9.078 1.00 52.12 111 SER A N 1
ATOM 909 C CA . SER A 1 111 ? 26.889 -10.109 -9.410 1.00 52.12 111 SER A CA 1
ATOM 910 C C . SER A 1 111 ? 27.486 -9.994 -10.819 1.00 52.12 111 SER A C 1
ATOM 912 O O . SER A 1 111 ? 28.678 -10.242 -11.006 1.00 52.12 111 SER A O 1
ATOM 914 N N . VAL A 1 112 ? 26.718 -9.530 -11.812 1.00 55.91 112 VAL A N 1
ATOM 915 C CA . VAL A 1 112 ? 27.232 -9.296 -13.175 1.00 55.91 112 VAL A CA 1
ATOM 916 C C . VAL A 1 112 ? 28.257 -8.154 -13.210 1.00 55.91 112 VAL A C 1
ATOM 918 O O . VAL A 1 112 ? 29.234 -8.233 -13.960 1.00 55.91 112 VAL A O 1
ATOM 921 N N . SER A 1 113 ? 28.083 -7.109 -12.394 1.00 58.53 113 SER A N 1
ATOM 922 C CA . SER A 1 113 ? 29.040 -5.997 -12.292 1.00 58.53 113 SER A CA 1
ATOM 923 C C . SER A 1 113 ? 30.362 -6.435 -11.650 1.00 58.53 113 SER A C 1
ATOM 925 O O . SER A 1 113 ? 31.441 -6.078 -12.132 1.00 58.53 113 SER A O 1
ATOM 927 N N . GLU A 1 114 ? 30.300 -7.253 -10.599 1.00 55.50 114 GLU A N 1
ATOM 928 C CA . GLU A 1 114 ? 31.488 -7.784 -9.923 1.00 55.50 114 GLU A CA 1
ATOM 929 C C . GLU A 1 114 ? 32.268 -8.768 -10.804 1.00 55.50 114 GLU A C 1
ATOM 931 O O . GLU A 1 114 ? 33.490 -8.651 -10.937 1.00 55.50 114 GLU A O 1
ATOM 936 N N . GLU A 1 115 ? 31.581 -9.685 -11.491 1.00 61.84 115 GLU A N 1
ATOM 937 C CA . GLU A 1 115 ? 32.220 -10.620 -12.421 1.00 61.84 115 GLU A CA 1
ATOM 938 C C . GLU A 1 115 ? 32.881 -9.896 -13.603 1.00 61.84 115 GLU A C 1
ATOM 940 O O . GLU A 1 115 ? 33.988 -10.255 -14.019 1.00 61.84 115 GLU A O 1
ATOM 945 N N . GLN A 1 116 ? 32.253 -8.840 -14.130 1.00 65.50 116 GLN A N 1
ATOM 946 C CA . GLN A 1 116 ? 32.842 -8.011 -15.185 1.00 65.50 116 GLN A C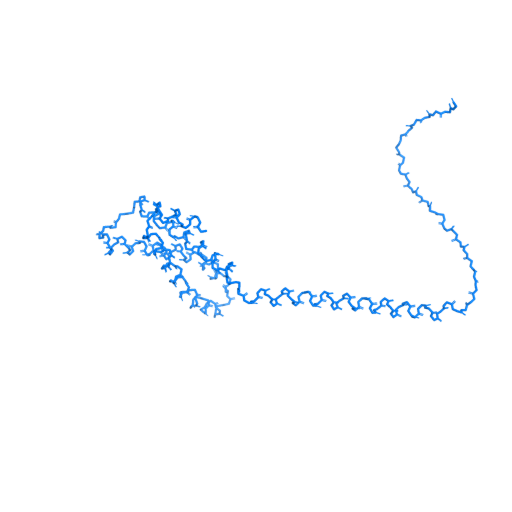A 1
ATOM 947 C C . GLN A 1 116 ? 34.047 -7.206 -14.687 1.00 65.50 116 GLN A C 1
ATOM 949 O O . GLN A 1 116 ? 35.051 -7.119 -15.401 1.00 65.50 116 GLN A O 1
ATOM 954 N N . ALA A 1 117 ? 33.998 -6.663 -13.468 1.00 67.75 117 ALA A N 1
ATOM 955 C CA . ALA A 1 117 ? 35.124 -5.962 -12.857 1.00 67.75 117 ALA A CA 1
ATOM 956 C C . ALA A 1 117 ? 36.325 -6.899 -12.653 1.00 67.75 117 ALA A C 1
ATOM 958 O O . ALA A 1 117 ? 37.439 -6.571 -13.068 1.00 67.75 117 ALA A O 1
ATOM 959 N N . LEU A 1 118 ? 36.101 -8.103 -12.119 1.00 71.81 118 LEU A N 1
ATOM 960 C CA . LEU A 1 118 ? 37.141 -9.123 -11.946 1.00 71.81 118 LEU A CA 1
ATOM 961 C C . LEU A 1 118 ? 37.723 -9.584 -13.286 1.00 71.81 118 LEU A C 1
ATOM 963 O O . LEU A 1 118 ? 38.939 -9.733 -13.419 1.00 71.81 118 LEU A O 1
ATOM 967 N N . LYS A 1 119 ? 36.884 -9.754 -14.312 1.00 75.06 119 LYS A N 1
ATOM 968 C CA . LYS A 1 119 ? 37.329 -10.123 -15.662 1.00 75.06 119 LYS A CA 1
ATOM 969 C C . LYS A 1 119 ? 38.165 -9.019 -16.311 1.00 75.06 119 LYS A C 1
ATOM 971 O O . LYS A 1 119 ? 39.156 -9.321 -16.973 1.00 75.06 119 LYS A O 1
ATOM 976 N N . ASN A 1 120 ? 37.813 -7.754 -16.085 1.00 75.88 120 ASN A N 1
ATOM 977 C CA . ASN A 1 120 ? 38.582 -6.605 -16.558 1.00 75.88 120 ASN A CA 1
ATOM 978 C C . ASN A 1 120 ? 39.927 -6.478 -15.835 1.00 75.88 120 ASN A C 1
ATOM 980 O O . ASN A 1 120 ? 40.932 -6.247 -16.501 1.00 75.88 120 ASN A O 1
ATOM 984 N N . ILE A 1 121 ? 39.966 -6.698 -14.517 1.00 78.69 121 ILE A N 1
ATOM 985 C CA . ILE A 1 121 ? 41.208 -6.721 -13.727 1.00 78.69 121 ILE A CA 1
ATOM 986 C C . ILE A 1 121 ? 42.118 -7.868 -14.178 1.00 78.69 121 ILE A C 1
ATOM 988 O O . ILE A 1 121 ? 43.319 -7.681 -14.357 1.00 78.69 121 ILE A O 1
ATOM 992 N N . LYS A 1 122 ? 41.558 -9.057 -14.418 1.00 82.62 122 LYS A N 1
ATOM 993 C CA . LYS A 1 122 ? 42.336 -10.194 -14.916 1.00 82.62 122 LYS A CA 1
ATOM 994 C C . LYS A 1 122 ? 42.915 -9.902 -16.300 1.00 82.62 122 LYS A C 1
ATOM 996 O O . LYS A 1 122 ? 44.100 -10.100 -16.524 1.00 82.62 122 LYS A O 1
ATOM 1001 N N . LYS A 1 123 ? 42.112 -9.322 -17.194 1.00 81.56 123 LYS A N 1
ATOM 1002 C CA . LYS A 1 123 ? 42.545 -8.949 -18.544 1.00 81.56 123 LYS A CA 1
ATOM 1003 C C . LYS A 1 123 ? 43.626 -7.857 -18.543 1.00 81.56 123 LYS A C 1
ATOM 1005 O O . LYS A 1 123 ? 44.523 -7.895 -19.382 1.00 81.56 123 LYS A O 1
ATOM 1010 N N . THR A 1 124 ? 43.559 -6.878 -17.637 1.00 78.94 124 THR A N 1
ATOM 1011 C CA . THR A 1 124 ? 44.615 -5.863 -17.500 1.00 78.94 124 THR A CA 1
ATOM 1012 C C . THR A 1 124 ? 45.890 -6.449 -16.906 1.00 78.94 124 THR A C 1
ATOM 1014 O O . THR A 1 124 ? 46.967 -6.106 -17.384 1.00 78.94 124 THR A O 1
ATOM 1017 N N . LEU A 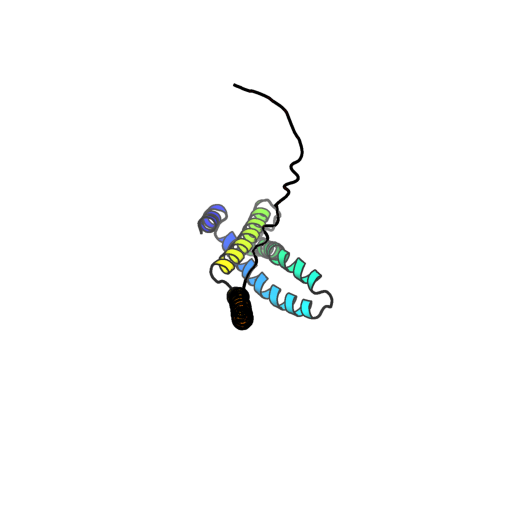1 125 ? 45.792 -7.366 -15.940 1.00 77.69 125 LEU A N 1
ATOM 1018 C CA . LEU A 1 125 ? 46.945 -8.101 -15.413 1.00 77.69 125 LEU A CA 1
ATOM 1019 C C . LEU A 1 125 ? 47.611 -8.964 -16.488 1.00 77.69 125 LEU A C 1
ATOM 1021 O O . LEU A 1 125 ? 48.823 -8.867 -16.658 1.00 77.69 125 LEU A O 1
ATOM 1025 N N . ASP A 1 126 ? 46.834 -9.718 -17.266 1.00 77.50 126 ASP A N 1
ATOM 1026 C CA . ASP A 1 126 ? 47.348 -10.549 -18.360 1.00 77.50 126 ASP A CA 1
ATOM 1027 C C . ASP A 1 126 ? 48.059 -9.687 -19.422 1.00 77.50 126 ASP A C 1
ATOM 1029 O O . ASP A 1 126 ? 49.169 -10.006 -19.844 1.00 77.50 126 ASP A O 1
ATOM 1033 N N . MET A 1 127 ? 47.499 -8.522 -19.778 1.00 75.12 127 MET A N 1
ATOM 1034 C CA . MET A 1 127 ? 48.158 -7.566 -20.681 1.00 75.12 127 MET A CA 1
ATOM 1035 C C . MET A 1 127 ? 49.450 -6.968 -20.104 1.00 75.12 127 MET A C 1
ATOM 1037 O O . MET A 1 127 ? 50.394 -6.714 -20.852 1.00 75.12 127 MET A O 1
ATOM 1041 N N . ILE A 1 128 ? 49.512 -6.707 -18.795 1.00 76.88 128 ILE A N 1
ATOM 1042 C CA . ILE A 1 128 ? 50.726 -6.201 -18.132 1.00 76.88 128 ILE A CA 1
ATOM 1043 C C . ILE A 1 128 ? 51.807 -7.287 -18.100 1.00 76.88 128 ILE A C 1
ATOM 1045 O O . ILE A 1 128 ? 52.976 -6.984 -18.341 1.00 76.88 128 ILE A O 1
ATOM 1049 N N . ILE A 1 129 ? 51.425 -8.541 -17.847 1.00 78.44 129 ILE A N 1
ATOM 1050 C CA . ILE A 1 129 ? 52.331 -9.692 -17.846 1.00 78.44 129 ILE A CA 1
ATOM 1051 C C . ILE A 1 129 ? 52.887 -9.925 -19.256 1.00 78.44 129 ILE A C 1
ATOM 1053 O O . ILE A 1 129 ? 54.105 -9.935 -19.415 1.00 78.44 129 ILE A O 1
ATOM 1057 N N . GLU A 1 130 ? 52.044 -9.968 -20.293 1.00 70.25 130 GLU A N 1
ATOM 1058 C CA . GLU A 1 130 ? 52.500 -10.112 -21.687 1.00 70.25 130 GLU A CA 1
ATOM 1059 C C . GLU A 1 130 ? 53.403 -8.954 -22.140 1.00 70.25 130 GLU A C 1
ATOM 1061 O O . GLU A 1 130 ? 54.364 -9.148 -22.891 1.00 70.25 130 GLU A O 1
ATOM 1066 N N . LYS A 1 131 ? 53.120 -7.725 -21.692 1.00 66.56 131 LYS A N 1
ATOM 1067 C CA . LYS A 1 131 ? 53.938 -6.551 -22.022 1.00 66.56 131 LYS A CA 1
ATOM 1068 C C . LYS A 1 131 ? 55.293 -6.581 -21.310 1.00 66.56 131 LYS A C 1
ATOM 1070 O O . LYS A 1 131 ? 56.294 -6.173 -21.898 1.00 66.56 131 LYS A O 1
ATOM 1075 N N . ASN A 1 132 ? 55.344 -7.105 -20.087 1.00 61.06 132 ASN A N 1
ATOM 1076 C CA . ASN A 1 132 ? 56.591 -7.321 -19.358 1.00 61.06 132 ASN A CA 1
ATOM 1077 C C . ASN A 1 132 ? 57.407 -8.489 -19.924 1.00 61.06 132 ASN A C 1
ATOM 1079 O O . ASN A 1 132 ? 58.628 -8.376 -19.992 1.00 61.06 132 ASN A O 1
ATOM 1083 N N . GLU A 1 133 ? 56.775 -9.565 -20.395 1.00 56.00 133 GLU A N 1
ATOM 1084 C CA . GLU A 1 133 ? 57.476 -10.661 -21.076 1.00 56.00 133 GLU A CA 1
ATOM 1085 C C . GLU A 1 133 ? 58.078 -10.212 -22.412 1.00 56.00 133 GLU A C 1
ATOM 1087 O O . GLU A 1 133 ? 59.246 -10.497 -22.675 1.00 56.00 133 GLU A O 1
ATOM 1092 N N . LYS A 1 134 ? 57.353 -9.407 -23.204 1.00 50.91 134 LYS A N 1
ATOM 1093 C CA . LYS A 1 134 ? 57.891 -8.809 -24.441 1.00 50.91 134 LYS A CA 1
ATOM 1094 C C . LYS A 1 134 ? 59.056 -7.850 -24.185 1.00 50.91 134 LYS A C 1
ATOM 1096 O O . LYS A 1 134 ? 60.012 -7.852 -24.960 1.00 50.91 134 LYS A O 1
ATOM 1101 N N . ASN A 1 135 ? 59.019 -7.080 -23.095 1.00 48.56 135 ASN A N 1
ATOM 1102 C CA . ASN A 1 135 ? 60.125 -6.194 -22.715 1.00 48.56 135 ASN A CA 1
ATOM 1103 C C . ASN A 1 135 ? 61.350 -6.960 -22.184 1.00 48.56 135 ASN A C 1
ATOM 1105 O O . ASN A 1 135 ? 62.478 -6.548 -22.447 1.00 48.56 135 ASN A O 1
ATOM 1109 N N . LYS A 1 136 ? 61.161 -8.112 -21.523 1.00 45.47 136 LYS A N 1
ATOM 1110 C CA . LYS A 1 136 ? 62.267 -8.956 -21.032 1.00 45.47 136 LYS A CA 1
ATOM 1111 C C . LYS A 1 136 ? 63.079 -9.605 -22.159 1.00 45.47 136 LYS A C 1
ATOM 1113 O O . LYS A 1 136 ? 64.266 -9.861 -21.987 1.00 45.47 136 LYS A O 1
ATOM 1118 N N . SER A 1 137 ? 62.468 -9.838 -23.321 1.00 43.91 137 SER A N 1
ATOM 1119 C CA . SER A 1 137 ? 63.161 -10.341 -24.518 1.00 43.91 137 SER A CA 1
ATOM 1120 C C . SER A 1 137 ? 64.023 -9.297 -25.245 1.00 43.91 137 SER A C 1
ATOM 1122 O O . SER A 1 137 ? 64.820 -9.681 -26.096 1.00 43.91 137 SER A O 1
ATOM 1124 N N . ILE A 1 138 ? 63.904 -8.002 -24.920 1.00 45.66 138 ILE A N 1
ATOM 1125 C CA . ILE A 1 138 ? 64.673 -6.923 -25.574 1.00 45.66 138 ILE A CA 1
ATOM 1126 C C . ILE A 1 138 ? 65.900 -6.503 -24.735 1.00 45.66 138 ILE A C 1
ATOM 1128 O O . ILE A 1 138 ? 66.886 -6.027 -25.288 1.00 45.66 138 ILE A O 1
ATOM 1132 N N . GLU A 1 139 ? 65.912 -6.753 -23.422 1.00 35.22 139 GLU A N 1
ATOM 1133 C CA . GLU A 1 139 ? 66.982 -6.297 -22.510 1.00 35.22 139 GLU A CA 1
ATOM 1134 C C . GLU A 1 139 ? 68.294 -7.114 -22.541 1.00 35.22 139 GLU A C 1
ATOM 1136 O O . GLU A 1 139 ? 69.233 -6.780 -21.824 1.00 35.22 139 GLU A O 1
ATOM 1141 N N . ASN A 1 140 ? 68.416 -8.142 -23.393 1.00 40.28 140 ASN A N 1
ATOM 1142 C CA . ASN A 1 140 ? 69.632 -8.970 -23.489 1.00 40.28 140 ASN A CA 1
ATOM 1143 C C . ASN A 1 140 ? 70.613 -8.589 -24.621 1.00 40.28 140 ASN A C 1
ATOM 1145 O O . ASN A 1 140 ? 71.502 -9.375 -24.947 1.00 40.28 140 ASN A O 1
ATOM 1149 N N . LEU A 1 141 ? 70.528 -7.378 -25.185 1.00 36.59 141 LEU A N 1
ATOM 1150 C CA . LEU A 1 141 ? 71.588 -6.821 -26.040 1.00 36.59 141 LEU A CA 1
ATOM 1151 C C . LEU A 1 141 ? 72.084 -5.448 -25.544 1.00 36.59 141 LEU A C 1
ATOM 1153 O O . LEU A 1 141 ? 71.664 -4.406 -26.028 1.00 36.59 141 LEU A O 1
ATOM 1157 N N . GLN A 1 142 ? 73.087 -5.526 -24.659 1.00 33.25 142 GLN A N 1
ATOM 1158 C CA . GLN A 1 142 ? 74.212 -4.591 -24.463 1.00 33.25 142 GLN A CA 1
ATOM 1159 C C . GLN A 1 142 ? 73.991 -3.198 -23.808 1.00 33.25 142 GLN A C 1
ATOM 1161 O O . GLN A 1 142 ? 72.876 -2.688 -23.762 1.00 33.25 142 GLN A O 1
ATOM 1166 N N . PRO A 1 143 ? 75.059 -2.626 -23.190 1.00 40.16 143 PRO A N 1
ATOM 1167 C CA . PRO A 1 143 ? 74.972 -1.881 -21.930 1.00 40.16 143 PRO A CA 1
ATOM 1168 C C . PRO A 1 143 ? 75.090 -0.346 -22.048 1.00 40.16 143 PRO A C 1
ATOM 1170 O O . PRO A 1 143 ? 75.550 0.190 -23.047 1.00 40.16 143 PRO A O 1
ATOM 1173 N N . GLU A 1 144 ? 74.772 0.310 -20.921 1.00 35.19 144 GLU A N 1
ATOM 1174 C CA . GLU A 1 144 ? 75.218 1.644 -20.462 1.00 35.19 144 GLU A CA 1
ATOM 1175 C C . GLU A 1 144 ? 74.807 2.917 -21.235 1.00 35.19 144 GLU A C 1
ATOM 1177 O O . GLU A 1 144 ? 75.360 3.251 -22.275 1.00 35.19 144 GLU A O 1
ATOM 1182 N N . LYS A 1 145 ? 74.001 3.776 -20.585 1.00 31.33 145 LYS A N 1
ATOM 1183 C CA . LYS A 1 145 ? 74.493 4.981 -19.871 1.00 31.33 145 LYS A CA 1
ATOM 1184 C C . LYS A 1 145 ? 73.353 5.689 -19.127 1.00 31.33 145 LYS A C 1
ATOM 1186 O O . LYS A 1 145 ? 72.321 6.016 -19.702 1.00 31.33 145 LYS A O 1
ATOM 1191 N N . LYS A 1 146 ? 73.558 5.952 -17.832 1.00 42.09 146 LYS A N 1
ATOM 1192 C CA . LYS A 1 146 ? 72.700 6.820 -17.011 1.00 42.09 146 LYS A CA 1
ATOM 1193 C C . LYS A 1 146 ? 72.934 8.283 -17.398 1.00 42.09 146 LYS A C 1
ATOM 1195 O O . LYS A 1 146 ? 74.023 8.793 -17.150 1.00 42.09 146 LYS A O 1
ATOM 1200 N N . GLU A 1 147 ? 71.907 8.975 -17.882 1.00 33.12 147 GLU A N 1
ATOM 1201 C CA . GLU A 1 147 ? 71.830 10.438 -17.804 1.00 33.12 147 GLU A CA 1
ATOM 1202 C C . GLU A 1 147 ? 70.761 10.841 -16.786 1.00 33.12 147 GLU A C 1
ATOM 1204 O O . GLU A 1 147 ? 69.573 10.545 -16.915 1.00 33.12 147 GLU A O 1
ATOM 1209 N N . ILE A 1 148 ? 71.222 11.490 -15.719 1.00 37.66 148 ILE A N 1
ATOM 1210 C CA . ILE A 1 148 ? 70.395 12.052 -14.656 1.00 37.66 148 ILE A CA 1
ATOM 1211 C C . ILE A 1 148 ? 69.786 13.345 -15.202 1.00 37.66 148 ILE A C 1
ATOM 1213 O O . ILE A 1 148 ? 70.449 14.381 -15.243 1.00 37.66 148 ILE A O 1
ATOM 1217 N N . ASN A 1 149 ? 68.519 13.301 -15.616 1.00 35.66 149 ASN A N 1
ATOM 1218 C CA . ASN A 1 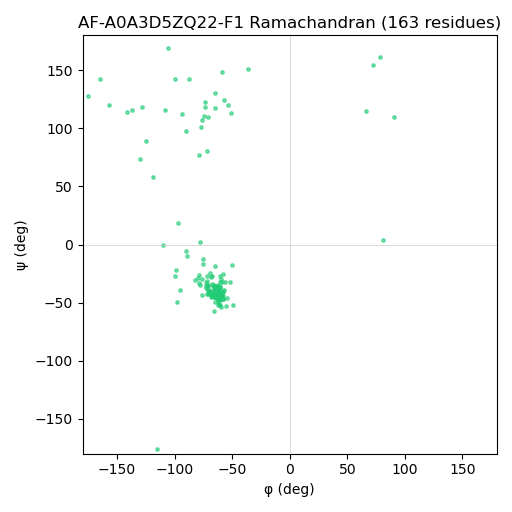149 ? 67.789 14.512 -15.973 1.00 35.66 149 ASN A CA 1
ATOM 1219 C C . ASN A 1 149 ? 67.402 15.291 -14.707 1.00 35.66 149 ASN A C 1
ATOM 1221 O O . ASN A 1 149 ? 66.571 14.882 -13.898 1.00 35.66 149 ASN A O 1
ATOM 1225 N N . LYS A 1 150 ? 68.067 16.436 -14.560 1.00 36.25 150 LYS A N 1
ATOM 1226 C CA . LYS A 1 150 ? 67.889 17.486 -13.557 1.00 36.25 150 LYS A CA 1
ATOM 1227 C C . LYS A 1 150 ? 66.418 17.919 -13.463 1.00 36.25 150 LYS A C 1
ATOM 1229 O O . LYS A 1 150 ? 65.886 18.536 -14.381 1.00 36.25 150 LYS A O 1
ATOM 1234 N N . ILE A 1 151 ? 65.774 17.632 -12.333 1.00 48.69 151 ILE A N 1
ATOM 1235 C CA . ILE A 1 151 ? 64.431 18.130 -12.012 1.00 48.69 151 ILE A CA 1
ATOM 1236 C C . ILE A 1 151 ? 64.541 19.636 -11.727 1.00 48.69 151 ILE A C 1
ATOM 1238 O O . ILE A 1 151 ? 65.104 20.042 -10.712 1.00 48.69 151 ILE A O 1
ATOM 1242 N N . ILE A 1 152 ? 64.014 20.478 -12.619 1.00 43.88 152 ILE A N 1
ATOM 1243 C CA . ILE A 1 152 ? 63.833 21.914 -12.367 1.00 43.88 152 ILE A CA 1
ATOM 1244 C C . ILE A 1 152 ? 62.439 22.101 -11.756 1.00 43.88 152 ILE A C 1
ATOM 1246 O O . ILE A 1 152 ? 61.435 22.144 -12.466 1.00 43.88 152 ILE A O 1
ATOM 1250 N N . LEU A 1 153 ? 62.371 22.206 -10.426 1.00 45.81 153 LEU A N 1
ATOM 1251 C CA . LEU A 1 153 ? 61.164 22.619 -9.707 1.00 45.81 153 LEU A CA 1
ATOM 1252 C C . LEU A 1 153 ? 60.999 24.138 -9.839 1.00 45.81 153 LEU A C 1
ATOM 1254 O O . LEU A 1 153 ? 61.731 24.915 -9.228 1.00 45.81 153 LEU A O 1
ATOM 1258 N N . LYS A 1 154 ? 60.026 24.574 -10.645 1.00 38.16 154 LYS A N 1
ATOM 1259 C CA . LYS A 1 154 ? 59.642 25.985 -10.781 1.00 38.16 154 LYS A CA 1
ATOM 1260 C C . LYS A 1 154 ? 58.767 26.386 -9.583 1.00 38.16 154 LYS A C 1
ATOM 1262 O O . LYS A 1 154 ? 57.544 26.438 -9.677 1.00 38.16 154 LYS A O 1
ATOM 1267 N N . GLY A 1 155 ? 59.408 26.602 -8.434 1.00 38.50 155 GLY A N 1
ATOM 1268 C CA . GLY A 1 155 ? 58.789 27.119 -7.214 1.00 38.50 155 GLY A CA 1
ATOM 1269 C C . GLY A 1 155 ? 58.491 28.614 -7.333 1.00 38.50 155 GLY A C 1
ATOM 1270 O O . GLY A 1 155 ? 59.376 29.422 -7.603 1.00 38.50 155 GLY A O 1
ATOM 1271 N N . LYS A 1 156 ? 57.219 28.965 -7.160 1.00 37.94 156 LYS A N 1
ATOM 1272 C CA . LYS A 1 156 ? 56.683 30.326 -7.097 1.00 37.94 156 LYS A CA 1
ATOM 1273 C C . LYS A 1 156 ? 57.232 31.036 -5.851 1.00 37.94 156 LYS A C 1
ATOM 1275 O O . LYS A 1 156 ? 56.957 30.606 -4.737 1.00 37.94 156 LYS A O 1
ATOM 1280 N N . ASN A 1 157 ? 57.993 32.111 -6.069 1.00 36.09 157 ASN A N 1
ATOM 1281 C CA . ASN A 1 157 ? 58.485 33.032 -5.042 1.00 36.09 157 ASN A CA 1
ATOM 1282 C C . ASN A 1 157 ? 57.342 33.567 -4.168 1.00 36.09 157 ASN A C 1
ATOM 1284 O O . ASN A 1 157 ? 56.467 34.266 -4.681 1.00 36.09 157 ASN A O 1
ATOM 1288 N N . ILE A 1 158 ? 57.407 33.307 -2.861 1.00 36.91 158 ILE A N 1
ATOM 1289 C CA . ILE A 1 158 ? 56.814 34.150 -1.819 1.00 36.91 158 ILE A CA 1
ATOM 1290 C C . ILE A 1 158 ? 57.792 34.167 -0.638 1.00 36.91 158 ILE A C 1
ATOM 1292 O O . ILE A 1 158 ? 57.974 33.145 0.014 1.00 36.91 158 ILE A O 1
ATOM 1296 N N . GLY A 1 159 ? 58.354 35.346 -0.367 1.00 35.59 159 GLY A N 1
ATOM 1297 C CA . GLY A 1 159 ? 58.666 35.791 0.993 1.00 35.59 159 GLY A CA 1
ATOM 1298 C C . GLY A 1 159 ? 60.046 35.449 1.556 1.00 35.59 159 GLY A C 1
ATOM 1299 O O . GLY A 1 159 ? 60.325 34.313 1.910 1.00 35.59 159 GLY A O 1
ATOM 1300 N N . GLU A 1 160 ? 60.852 36.501 1.689 1.00 35.62 160 GLU A N 1
ATOM 1301 C CA . GLU A 1 160 ? 62.014 36.704 2.571 1.00 35.62 160 GLU A CA 1
ATOM 1302 C C . GLU A 1 160 ? 61.829 36.050 3.967 1.00 35.62 160 GLU A C 1
ATOM 1304 O O . GLU A 1 160 ? 60.707 35.891 4.434 1.00 35.62 160 GLU A O 1
ATOM 1309 N N . VAL A 1 161 ? 62.870 35.608 4.686 1.00 35.91 161 VAL A N 1
ATOM 1310 C CA . VAL A 1 161 ? 63.748 36.463 5.509 1.00 35.91 161 VAL A CA 1
ATOM 1311 C C . VAL A 1 161 ? 65.045 35.717 5.888 1.00 35.91 161 VAL A C 1
ATOM 1313 O O . VAL A 1 161 ? 65.053 34.520 6.162 1.00 35.91 161 VAL A O 1
ATOM 1316 N N . LYS A 1 162 ? 66.138 36.491 5.900 1.00 38.84 162 LYS A N 1
ATOM 1317 C CA . LYS A 1 162 ? 67.521 36.186 6.306 1.00 38.84 162 LYS A CA 1
ATOM 1318 C C . LYS A 1 162 ? 67.660 35.727 7.765 1.00 38.84 162 LYS A C 1
ATOM 1320 O O . LYS A 1 162 ? 67.069 36.361 8.628 1.00 38.84 162 LYS A O 1
ATOM 1325 N N . THR A 1 163 ? 68.637 34.854 8.025 1.00 33.81 163 THR A N 1
ATOM 1326 C CA . THR A 1 163 ? 69.651 35.060 9.085 1.00 33.81 163 THR A CA 1
ATOM 1327 C C . THR A 1 163 ? 70.916 34.244 8.786 1.00 33.81 163 THR A C 1
ATOM 1329 O O . THR A 1 163 ? 70.877 33.022 8.669 1.00 33.81 163 THR A O 1
ATOM 1332 N N . GLU A 1 164 ? 72.046 34.941 8.638 1.00 35.31 164 GLU A N 1
ATOM 1333 C CA . GLU A 1 164 ? 73.392 34.377 8.775 1.00 35.31 164 GLU A CA 1
ATOM 1334 C C . GLU A 1 164 ? 73.821 34.432 10.249 1.00 35.31 164 GLU A C 1
ATOM 1336 O O . GLU A 1 164 ? 73.587 35.450 10.896 1.00 35.31 164 GLU A O 1
ATOM 1341 N N . LYS A 1 165 ? 74.532 33.368 10.654 1.00 32.22 165 LYS A N 1
ATOM 1342 C CA . LYS A 1 165 ? 75.481 33.209 11.775 1.00 32.22 165 LYS A CA 1
ATOM 1343 C C . LYS A 1 165 ? 74.984 33.332 13.215 1.00 32.22 165 LYS A C 1
ATOM 1345 O O . LYS A 1 165 ? 74.641 34.441 13.666 1.00 32.22 165 LYS A O 1
#

pLDDT: mean 70.62, std 18.97, range [31.33, 92.88]

Sequence (165 aa):
MEQIVESITEYGLNTVIIAFLINAVTAIFKIPIKILAKKLDDYTKVTRFIVFLPIMFGFILTFCYEKYIIGNFIFNREFVTLWLTSSSLSLTFYAIYEKLFPAKKALDEESVSEEQALKNIKKTLDMIIEKNEKNKSIENLQPEKKEINKIILKGKNIGEVKTEK